Protein AF-A0AAW9RLL7-F1 (afdb_monomer_lite)

Structure (mmCIF, N/CA/C/O backbone):
data_AF-A0AAW9RLL7-F1
#
_entry.id   AF-A0AAW9RLL7-F1
#
loop_
_atom_site.group_PDB
_atom_site.id
_atom_site.type_symbol
_atom_site.label_atom_id
_atom_site.label_alt_id
_atom_site.label_comp_id
_atom_site.label_asym_id
_atom_site.label_entity_id
_atom_site.label_seq_id
_atom_site.pdbx_PDB_ins_code
_atom_site.Cartn_x
_atom_site.Cartn_y
_atom_site.Cartn_z
_atom_site.occupancy
_atom_site.B_iso_or_equiv
_atom_site.auth_seq_id
_atom_site.auth_comp_id
_atom_site.auth_asym_id
_atom_site.auth_atom_id
_atom_site.pdbx_PDB_model_num
ATOM 1 N N . MET A 1 1 ? 0.316 4.842 -58.090 1.00 44.75 1 MET A N 1
ATOM 2 C CA . MET A 1 1 ? -0.040 5.261 -56.720 1.00 44.75 1 MET A CA 1
ATOM 3 C C . MET A 1 1 ? 1.268 5.370 -55.955 1.00 44.75 1 MET A C 1
ATOM 5 O O . MET A 1 1 ? 1.924 4.349 -55.851 1.00 44.75 1 MET A O 1
ATOM 9 N N . ILE A 1 2 ? 1.646 6.600 -55.587 1.00 53.78 2 ILE A N 1
ATOM 10 C CA . ILE A 1 2 ? 2.695 7.069 -54.650 1.00 53.78 2 ILE A CA 1
ATOM 11 C C . ILE A 1 2 ? 3.965 6.189 -54.542 1.00 53.78 2 ILE A C 1
ATOM 13 O O . ILE A 1 2 ? 3.898 5.095 -53.998 1.00 53.78 2 ILE A O 1
ATOM 17 N N . ASP A 1 3 ? 5.131 6.504 -55.116 1.00 42.38 3 ASP A N 1
ATOM 18 C CA . ASP A 1 3 ? 6.017 7.695 -55.096 1.00 42.38 3 ASP A CA 1
ATOM 19 C C . ASP A 1 3 ? 7.014 7.806 -53.909 1.00 42.38 3 ASP A C 1
ATOM 21 O O . ASP A 1 3 ? 6.637 8.099 -52.781 1.00 42.38 3 ASP A O 1
ATOM 25 N N . ILE A 1 4 ? 8.302 7.693 -54.295 1.00 55.22 4 ILE A N 1
ATOM 26 C CA . ILE A 1 4 ? 9.497 8.508 -53.957 1.00 55.22 4 ILE A CA 1
ATOM 27 C C . ILE A 1 4 ? 10.115 8.378 -52.552 1.00 55.22 4 ILE A C 1
ATOM 29 O O . ILE A 1 4 ? 9.479 8.596 -51.529 1.00 55.22 4 ILE A O 1
ATOM 33 N N . ARG A 1 5 ? 11.456 8.275 -52.603 1.00 48.31 5 ARG A N 1
ATOM 34 C CA . ARG A 1 5 ? 12.493 8.592 -51.594 1.00 48.31 5 ARG A CA 1
ATOM 35 C C . ARG A 1 5 ? 13.027 7.337 -50.905 1.00 48.31 5 ARG A C 1
ATOM 37 O O . ARG A 1 5 ? 12.520 6.910 -49.886 1.00 48.31 5 ARG A O 1
ATOM 44 N N . SER A 1 6 ? 13.993 6.631 -51.496 1.00 43.09 6 SER A N 1
ATOM 45 C CA . SER A 1 6 ? 15.292 7.150 -51.960 1.00 43.09 6 SER A CA 1
ATOM 46 C C . SER A 1 6 ? 15.996 7.953 -50.867 1.00 43.09 6 SER A C 1
ATOM 48 O O . SER A 1 6 ? 15.407 8.880 -50.317 1.00 43.09 6 SER A O 1
ATOM 50 N N . ALA A 1 7 ? 17.273 7.615 -50.669 1.00 43.28 7 ALA A N 1
ATOM 51 C CA . ALA A 1 7 ? 18.213 8.058 -49.639 1.00 43.28 7 ALA A CA 1
ATOM 52 C C . ALA A 1 7 ? 18.172 7.218 -48.356 1.00 43.28 7 ALA A C 1
ATOM 54 O O . ALA A 1 7 ? 17.125 7.023 -47.767 1.00 43.28 7 ALA A O 1
ATOM 55 N N . LEU A 1 8 ? 19.272 6.714 -47.818 1.00 46.75 8 LEU A N 1
ATOM 56 C CA . LEU A 1 8 ? 20.689 6.752 -48.174 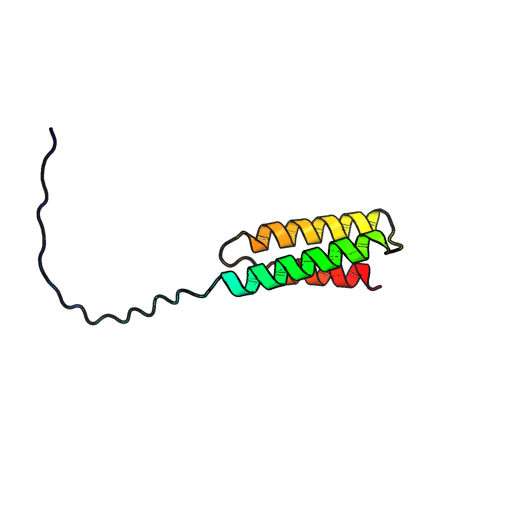1.00 46.75 8 LEU A CA 1
ATOM 57 C C . LEU A 1 8 ? 21.290 5.693 -47.214 1.00 46.75 8 LEU A C 1
ATOM 59 O O . LEU A 1 8 ? 20.862 5.578 -46.071 1.00 46.75 8 LEU A O 1
ATOM 63 N N . VAL A 1 9 ? 22.113 4.755 -47.672 1.00 46.44 9 VAL A N 1
ATOM 64 C CA . VAL A 1 9 ? 23.577 4.895 -47.630 1.00 46.44 9 VAL A CA 1
ATOM 65 C C . VAL A 1 9 ? 24.090 5.361 -46.264 1.00 46.44 9 VAL A C 1
ATOM 67 O O . VAL A 1 9 ? 23.878 6.494 -45.858 1.00 46.44 9 VAL A O 1
ATOM 70 N N . ALA A 1 10 ? 24.831 4.441 -45.646 1.00 50.72 10 ALA A N 1
ATOM 71 C CA . ALA A 1 10 ? 26.077 4.648 -44.918 1.00 50.72 10 ALA A CA 1
ATOM 72 C C . ALA A 1 10 ? 26.216 5.907 -44.053 1.00 50.72 10 ALA A C 1
ATOM 74 O O . ALA A 1 10 ? 26.339 7.019 -44.551 1.00 50.72 10 ALA A O 1
ATOM 75 N N . THR A 1 11 ? 26.395 5.683 -42.755 1.00 48.50 11 THR A N 1
ATOM 76 C CA . THR A 1 11 ? 27.543 6.155 -41.953 1.00 48.50 11 THR A CA 1
ATOM 77 C C . THR A 1 11 ? 27.293 5.631 -40.536 1.00 48.50 11 THR A C 1
ATOM 79 O O . THR A 1 11 ? 26.283 5.925 -39.918 1.00 48.50 11 THR A O 1
ATOM 82 N N . ALA A 1 12 ? 28.071 4.679 -40.022 1.00 48.25 12 ALA A N 1
ATOM 83 C CA . ALA A 1 12 ? 29.340 5.002 -39.378 1.00 48.25 12 ALA A CA 1
ATOM 84 C C . ALA A 1 12 ? 29.256 6.326 -38.595 1.00 48.25 12 ALA A C 1
ATOM 86 O O . ALA A 1 12 ? 29.982 7.267 -38.882 1.00 48.25 12 ALA A O 1
ATOM 8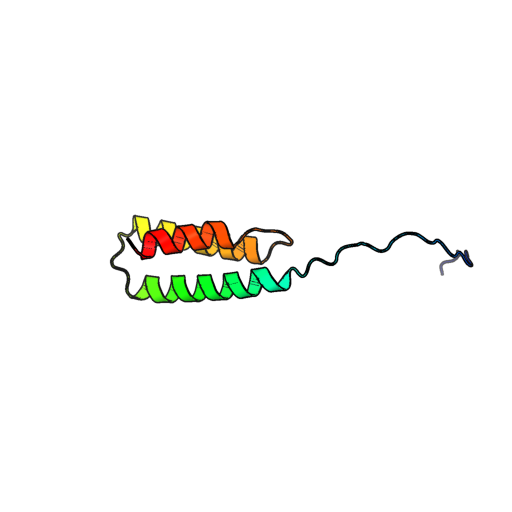7 N N . PHE A 1 13 ? 28.353 6.398 -37.619 1.00 46.12 13 PHE A N 1
ATOM 88 C CA . PHE A 1 13 ? 28.464 7.347 -36.521 1.00 46.12 13 PHE A CA 1
ATOM 89 C C . PHE A 1 13 ? 28.691 6.556 -35.239 1.00 46.12 13 PHE A C 1
ATOM 91 O O . PHE A 1 13 ? 27.773 6.023 -34.622 1.00 46.12 13 PHE A O 1
ATOM 98 N N . LEU A 1 14 ? 29.973 6.465 -34.882 1.00 50.75 14 LEU A N 1
ATOM 99 C CA . LEU A 1 14 ? 30.430 6.433 -33.500 1.00 50.75 14 LEU A CA 1
ATOM 100 C C . LEU A 1 14 ? 29.639 7.484 -32.710 1.00 50.75 14 LEU A C 1
ATOM 102 O O . LEU A 1 14 ? 29.929 8.674 -32.776 1.00 50.75 14 LEU A O 1
ATOM 106 N N . GLY A 1 15 ? 28.612 7.044 -32.003 1.00 40.28 15 GLY A N 1
ATOM 107 C CA . GLY A 1 15 ? 27.805 7.883 -31.135 1.00 40.28 15 GLY A CA 1
ATOM 108 C C . GLY A 1 15 ? 27.186 6.984 -30.089 1.00 40.28 15 GLY A C 1
ATOM 109 O O . GLY A 1 15 ? 26.253 6.253 -30.399 1.00 40.28 15 GLY A O 1
ATOM 110 N N . LEU A 1 16 ? 27.784 6.991 -28.896 1.00 47.22 16 LEU A N 1
ATOM 111 C CA . LEU A 1 16 ? 27.378 6.269 -27.692 1.00 47.22 16 LEU A CA 1
ATOM 112 C C . LEU A 1 16 ? 25.862 6.021 -27.641 1.00 47.22 16 LEU A C 1
ATOM 114 O O . LEU A 1 16 ? 25.086 6.880 -27.223 1.00 47.22 16 LEU A O 1
ATOM 118 N N . THR A 1 17 ? 25.442 4.808 -27.989 1.00 47.41 17 THR A N 1
ATOM 119 C CA . THR A 1 17 ? 24.140 4.270 -27.602 1.00 47.41 17 THR A CA 1
ATOM 120 C C . THR A 1 17 ? 24.196 3.942 -26.112 1.00 47.41 17 THR A C 1
ATOM 122 O O . THR A 1 17 ? 24.315 2.789 -25.714 1.00 47.41 17 THR A O 1
ATOM 125 N N . MET A 1 18 ? 24.150 4.973 -25.275 1.00 48.47 18 MET A N 1
ATOM 126 C CA . MET A 1 18 ? 23.752 4.865 -23.871 1.00 48.47 18 MET A CA 1
ATOM 127 C C . MET A 1 18 ? 22.344 5.449 -23.729 1.00 48.47 18 MET A C 1
ATOM 129 O O . MET A 1 18 ? 22.058 6.257 -22.855 1.00 48.47 18 MET A O 1
ATOM 133 N N . GLY A 1 19 ? 21.443 5.041 -24.627 1.00 44.03 19 GLY A N 1
ATOM 134 C CA . GLY A 1 19 ? 20.018 5.083 -24.339 1.00 44.03 19 GLY A CA 1
ATOM 135 C C . GLY A 1 19 ? 19.762 3.996 -23.310 1.00 44.03 19 GLY A C 1
ATOM 136 O O . GLY A 1 19 ? 19.561 2.841 -23.675 1.00 44.03 19 GLY A O 1
ATOM 137 N N . ALA A 1 20 ? 19.891 4.355 -22.035 1.00 49.00 20 ALA A N 1
ATOM 138 C CA . ALA A 1 20 ? 19.556 3.498 -20.917 1.00 49.00 20 ALA A CA 1
ATOM 139 C C . ALA A 1 20 ? 18.100 3.046 -21.077 1.00 49.00 20 ALA A C 1
ATOM 141 O O . ALA A 1 20 ? 17.164 3.781 -20.773 1.00 49.00 20 ALA A O 1
ATOM 142 N N . VAL A 1 21 ? 17.911 1.825 -21.570 1.00 47.59 21 VAL A N 1
ATOM 143 C CA . VAL A 1 21 ? 16.691 1.062 -21.334 1.00 47.59 21 VAL A CA 1
ATOM 144 C C . VAL A 1 21 ? 16.708 0.696 -19.854 1.00 47.59 21 VAL A C 1
ATOM 146 O O . VAL A 1 21 ? 17.170 -0.368 -19.457 1.00 47.59 21 VAL A O 1
ATOM 149 N N . VAL A 1 22 ? 16.318 1.650 -19.006 1.00 52.22 22 VAL A N 1
ATOM 150 C CA . VAL A 1 22 ? 16.125 1.388 -17.581 1.00 52.22 22 VAL A CA 1
ATOM 151 C C . VAL A 1 22 ? 14.993 0.361 -17.497 1.00 52.22 22 VAL A C 1
ATOM 153 O O . VAL A 1 22 ? 13.923 0.611 -18.060 1.00 52.22 22 VAL A O 1
ATOM 156 N N . PRO A 1 23 ? 15.209 -0.815 -16.887 1.00 44.41 23 PRO A N 1
ATOM 157 C CA . PRO A 1 23 ? 14.183 -1.840 -16.823 1.00 44.41 23 PRO A CA 1
ATOM 158 C C . PRO A 1 23 ? 13.060 -1.339 -15.913 1.00 44.41 23 PRO A C 1
ATOM 160 O O . PRO A 1 23 ? 13.170 -1.378 -14.692 1.00 44.41 23 PRO A O 1
ATOM 163 N N . ALA A 1 24 ? 11.967 -0.864 -16.513 1.00 51.94 24 ALA A N 1
ATOM 164 C CA . ALA A 1 24 ? 10.747 -0.492 -15.797 1.00 51.94 24 ALA 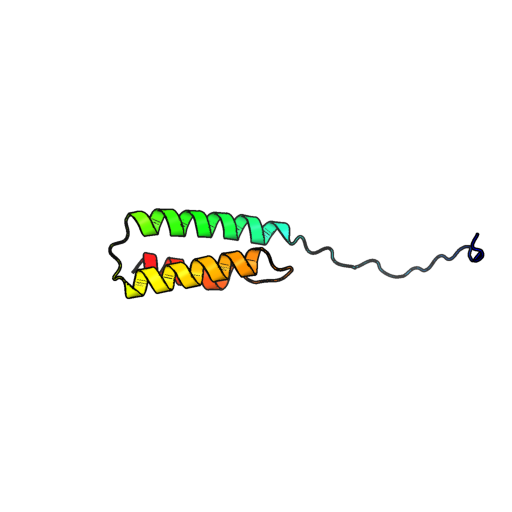A CA 1
ATOM 165 C C . ALA A 1 24 ? 10.122 -1.684 -15.039 1.00 51.94 24 ALA A C 1
ATOM 167 O O . ALA A 1 24 ? 9.318 -1.489 -14.139 1.00 51.94 24 ALA A O 1
ATOM 168 N N . SER A 1 25 ? 10.522 -2.914 -15.371 1.00 51.81 25 SER A N 1
ATOM 169 C CA . SER A 1 25 ? 9.933 -4.160 -14.881 1.00 51.81 25 SER A CA 1
ATOM 170 C C . SER A 1 25 ? 10.228 -4.494 -13.415 1.00 51.81 25 SER A C 1
ATOM 172 O O . SER A 1 25 ? 9.437 -5.199 -12.805 1.00 51.81 25 SER A O 1
ATOM 174 N N . ALA A 1 26 ? 11.325 -4.000 -12.829 1.00 57.16 26 ALA A N 1
ATOM 175 C CA . ALA A 1 26 ? 11.670 -4.344 -11.443 1.00 57.16 26 ALA A CA 1
ATOM 176 C C . ALA A 1 26 ? 10.783 -3.629 -10.407 1.00 57.16 26 ALA A C 1
ATOM 178 O O . ALA A 1 26 ? 10.490 -4.196 -9.363 1.00 57.16 26 ALA A O 1
ATOM 179 N N . GLN A 1 27 ? 10.337 -2.402 -10.699 1.00 61.81 27 GLN A N 1
ATOM 180 C CA . GLN A 1 27 ? 9.481 -1.643 -9.777 1.00 61.81 27 GLN A CA 1
ATOM 181 C C . GLN A 1 27 ? 8.028 -2.128 -9.819 1.00 61.81 27 GLN A C 1
ATOM 183 O O . GLN A 1 27 ? 7.351 -2.131 -8.799 1.00 61.81 27 GLN A O 1
ATOM 188 N N . THR A 1 28 ? 7.553 -2.586 -10.980 1.00 66.12 28 THR A N 1
ATOM 189 C CA . THR A 1 28 ? 6.181 -3.090 -11.122 1.00 66.12 28 THR A CA 1
ATOM 190 C C . THR A 1 28 ? 5.952 -4.361 -10.296 1.00 66.12 28 THR A C 1
ATOM 192 O O . THR A 1 28 ? 4.941 -4.459 -9.610 1.00 66.12 28 THR A O 1
ATOM 195 N N . GLU A 1 29 ? 6.914 -5.292 -10.291 1.00 69.75 29 GLU A N 1
ATOM 196 C CA . GLU A 1 29 ? 6.813 -6.564 -9.553 1.00 69.75 29 GLU A CA 1
ATOM 197 C C . GLU A 1 29 ? 6.806 -6.363 -8.021 1.00 69.75 29 GLU A C 1
ATOM 199 O O . GLU A 1 29 ? 6.089 -7.053 -7.287 1.00 69.75 29 GLU A O 1
ATOM 204 N N . ASP A 1 30 ? 7.546 -5.361 -7.535 1.00 82.12 30 ASP A N 1
ATOM 205 C CA . ASP A 1 30 ? 7.562 -4.970 -6.120 1.00 82.12 30 ASP A CA 1
ATOM 206 C C . ASP A 1 30 ? 6.222 -4.333 -5.706 1.00 82.12 30 ASP A C 1
ATOM 208 O O . ASP A 1 30 ? 5.628 -4.692 -4.687 1.00 82.12 30 ASP A O 1
ATOM 212 N N . CYS A 1 31 ? 5.666 -3.474 -6.563 1.00 87.12 31 CYS A N 1
ATOM 213 C CA . CYS A 1 31 ? 4.387 -2.820 -6.309 1.00 87.12 31 CYS A CA 1
ATOM 214 C C . CYS A 1 31 ? 3.203 -3.789 -6.323 1.00 87.12 31 CYS A C 1
ATOM 216 O O . CYS A 1 31 ? 2.361 -3.713 -5.427 1.00 87.12 31 CYS A O 1
ATOM 218 N N . ASP A 1 32 ? 3.157 -4.745 -7.254 1.00 88.94 32 ASP A N 1
ATOM 219 C CA . ASP A 1 32 ? 2.149 -5.815 -7.239 1.00 88.94 32 ASP A CA 1
ATOM 220 C C . ASP A 1 32 ? 2.213 -6.630 -5.935 1.00 88.94 32 ASP A C 1
ATOM 222 O O . ASP A 1 32 ? 1.183 -6.953 -5.332 1.00 88.94 32 ASP A O 1
ATOM 226 N N . THR A 1 33 ? 3.426 -6.898 -5.442 1.00 92.00 33 THR A N 1
ATOM 227 C CA . THR A 1 33 ? 3.640 -7.598 -4.169 1.00 92.00 33 THR A CA 1
ATOM 228 C C . THR A 1 33 ? 3.129 -6.782 -2.978 1.00 92.00 33 THR A C 1
ATOM 230 O O . THR A 1 33 ? 2.437 -7.322 -2.108 1.00 92.00 33 THR A O 1
ATOM 233 N N . MET A 1 34 ? 3.409 -5.477 -2.937 1.00 92.88 34 MET A N 1
ATOM 234 C CA . MET A 1 34 ? 2.907 -4.573 -1.894 1.00 92.88 34 MET A CA 1
ATOM 235 C C . MET A 1 34 ? 1.378 -4.447 -1.926 1.00 92.88 34 MET A C 1
ATOM 237 O O . MET A 1 34 ? 0.738 -4.509 -0.876 1.00 92.88 34 MET A O 1
ATOM 241 N N . ILE A 1 35 ? 0.769 -4.337 -3.111 1.00 93.44 35 ILE A N 1
ATOM 242 C CA . ILE A 1 35 ? -0.694 -4.311 -3.283 1.00 93.44 35 ILE A CA 1
ATOM 243 C C . ILE A 1 35 ? -1.323 -5.600 -2.746 1.00 93.44 35 ILE A C 1
ATOM 245 O O . ILE A 1 35 ? -2.346 -5.554 -2.057 1.00 93.44 35 ILE A O 1
ATOM 249 N N . GLY A 1 36 ? -0.706 -6.752 -3.023 1.00 93.69 36 GLY A N 1
ATOM 250 C CA . GLY A 1 36 ? -1.118 -8.037 -2.461 1.00 93.69 36 GLY A CA 1
ATOM 251 C C . GLY A 1 36 ? -1.131 -8.021 -0.931 1.00 93.69 36 GLY A C 1
ATOM 252 O O . GLY A 1 36 ? -2.137 -8.385 -0.323 1.00 93.69 36 GLY A O 1
ATOM 253 N N . GLN A 1 37 ? -0.057 -7.527 -0.309 1.00 93.81 37 GLN A N 1
ATOM 254 C CA . GLN A 1 37 ? 0.039 -7.409 1.152 1.00 93.81 37 GLN A CA 1
ATOM 255 C C . GLN A 1 37 ? -1.020 -6.466 1.736 1.00 93.81 37 GLN A C 1
ATOM 257 O O . GLN A 1 37 ? -1.681 -6.824 2.709 1.00 93.81 37 GLN A O 1
ATOM 262 N N . ILE A 1 38 ? -1.233 -5.299 1.121 1.00 94.38 38 ILE A N 1
ATOM 263 C CA . ILE A 1 38 ? -2.266 -4.331 1.527 1.00 94.38 38 ILE A CA 1
ATOM 264 C C . ILE A 1 38 ? -3.654 -4.979 1.505 1.00 94.38 38 ILE A C 1
ATOM 266 O O . ILE A 1 38 ? -4.415 -4.842 2.460 1.00 94.38 38 ILE A O 1
ATOM 270 N N . ASN A 1 39 ? -3.982 -5.718 0.441 1.00 93.81 39 ASN A N 1
ATOM 271 C CA . ASN A 1 39 ? -5.279 -6.383 0.310 1.00 93.81 39 ASN A CA 1
ATOM 272 C C . ASN A 1 39 ? -5.481 -7.506 1.336 1.00 93.81 39 ASN A C 1
ATOM 274 O O . ASN A 1 39 ? -6.607 -7.704 1.789 1.00 93.81 39 ASN A O 1
ATOM 278 N N . GLU A 1 40 ? -4.430 -8.240 1.706 1.00 93.94 40 GLU A N 1
ATOM 279 C CA . GLU A 1 40 ? -4.517 -9.241 2.776 1.00 93.94 40 GLU A CA 1
ATOM 280 C C . GLU A 1 40 ? -4.702 -8.581 4.146 1.00 93.94 40 GLU A C 1
ATOM 282 O O . GLU A 1 40 ? -5.612 -8.958 4.883 1.00 93.94 40 GLU A O 1
ATOM 287 N N . LEU A 1 41 ? -3.918 -7.546 4.459 1.00 93.31 41 LEU A N 1
ATOM 288 C CA . LEU A 1 41 ? -4.030 -6.814 5.724 1.00 93.31 41 LEU A CA 1
ATOM 289 C C . LEU A 1 41 ? -5.400 -6.144 5.874 1.00 93.31 41 LEU A C 1
ATOM 291 O O . LEU A 1 41 ? -6.005 -6.229 6.938 1.00 93.31 41 LEU A O 1
ATOM 295 N N . LEU A 1 42 ? -5.949 -5.560 4.804 1.00 91.56 42 LEU A N 1
ATOM 296 C CA . LEU A 1 42 ? -7.283 -4.945 4.802 1.00 91.56 42 LEU A CA 1
ATOM 297 C C . LEU A 1 42 ? -8.412 -5.906 5.205 1.00 91.56 42 LEU A C 1
ATOM 299 O O . LEU A 1 42 ? -9.444 -5.451 5.701 1.00 91.56 42 LEU A O 1
ATOM 303 N N . LYS A 1 43 ? -8.250 -7.220 4.995 1.00 90.62 43 LYS A N 1
ATOM 304 C CA . LYS A 1 43 ? -9.258 -8.222 5.386 1.00 90.62 43 LYS A CA 1
ATOM 305 C C . LYS A 1 43 ? -9.327 -8.421 6.896 1.00 90.62 43 LYS A C 1
ATOM 307 O O . LYS A 1 43 ? -10.380 -8.807 7.399 1.00 90.62 43 LYS A O 1
ATOM 312 N N . THR A 1 44 ? -8.217 -8.206 7.596 1.00 90.81 44 THR A N 1
ATOM 313 C CA . THR A 1 44 ? -8.083 -8.486 9.031 1.00 90.81 44 THR A CA 1
ATOM 314 C C . THR A 1 44 ? -7.904 -7.234 9.880 1.00 90.81 44 THR A C 1
ATOM 316 O O . THR A 1 44 ? -8.079 -7.314 11.090 1.00 90.81 44 THR A O 1
ATOM 319 N N . ALA A 1 45 ? -7.543 -6.100 9.279 1.00 89.62 45 ALA A N 1
ATOM 320 C CA . ALA A 1 45 ? -7.264 -4.868 10.001 1.00 89.62 45 ALA A CA 1
ATOM 321 C C . ALA A 1 45 ? -8.545 -4.249 10.586 1.00 89.62 45 ALA A C 1
ATOM 323 O O . ALA A 1 45 ? -9.540 -4.025 9.882 1.00 89.62 45 ALA A O 1
ATOM 324 N N . GLU A 1 46 ? -8.500 -3.932 11.880 1.00 91.06 46 GLU A N 1
ATOM 325 C CA . GLU A 1 46 ? -9.534 -3.172 12.584 1.00 91.06 46 GLU A CA 1
ATOM 326 C C . GLU A 1 46 ? -9.333 -1.672 12.345 1.00 91.06 46 GLU A C 1
ATOM 328 O O . GLU A 1 46 ? -8.892 -0.928 13.211 1.00 91.06 46 GLU A O 1
ATOM 333 N N . LEU A 1 47 ? -9.645 -1.241 11.127 1.00 90.81 47 LEU A N 1
ATOM 334 C CA . LEU A 1 47 ? -9.592 0.160 10.719 1.00 90.81 47 LEU A CA 1
ATOM 335 C C . LEU A 1 47 ? -10.970 0.816 10.806 1.00 90.81 47 LEU A C 1
ATOM 337 O O . LEU A 1 47 ? -11.994 0.180 10.520 1.00 90.81 47 LEU A O 1
ATOM 341 N N . THR A 1 48 ? -10.987 2.111 11.107 1.00 94.38 48 THR A N 1
ATOM 342 C CA . THR A 1 48 ? -12.165 2.961 10.904 1.00 94.38 48 THR A CA 1
ATOM 343 C C . THR A 1 48 ? -12.515 3.064 9.417 1.00 94.38 48 THR A C 1
ATOM 345 O O . THR A 1 48 ? -11.677 2.837 8.540 1.00 94.38 48 THR A O 1
ATOM 348 N N . ASP A 1 49 ? -13.756 3.449 9.106 1.00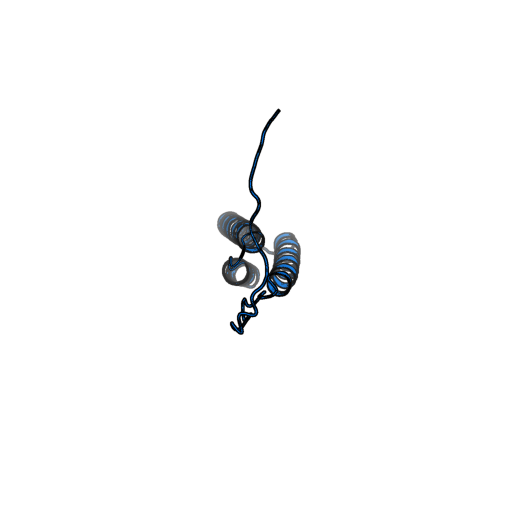 93.06 49 ASP A N 1
ATOM 349 C CA . ASP A 1 49 ? -14.185 3.649 7.713 1.00 93.06 49 ASP A CA 1
ATOM 350 C C . ASP A 1 49 ? -13.309 4.687 6.987 1.00 93.06 49 ASP A C 1
ATOM 352 O O . ASP A 1 49 ? -12.977 4.510 5.816 1.00 93.06 49 ASP A O 1
ATOM 356 N N . GLN A 1 50 ? -12.863 5.725 7.705 1.00 93.81 50 GLN A N 1
ATOM 357 C CA . GLN A 1 50 ? -11.975 6.758 7.173 1.00 93.81 50 GLN A CA 1
ATOM 358 C C . GLN A 1 50 ? -10.582 6.207 6.830 1.00 93.81 50 GLN A C 1
ATOM 360 O O . GLN A 1 50 ? -10.052 6.505 5.761 1.00 93.81 50 GLN A O 1
ATOM 365 N N . GLU A 1 51 ? -9.989 5.395 7.706 1.00 93.56 51 GLU A N 1
ATOM 366 C CA . GLU A 1 51 ? -8.678 4.782 7.454 1.00 93.56 51 GLU A CA 1
ATOM 367 C C . GLU A 1 51 ? -8.747 3.764 6.317 1.00 93.56 51 GLU A C 1
ATOM 369 O O . GLU A 1 51 ? -7.860 3.737 5.467 1.00 93.56 51 GLU A O 1
ATOM 374 N N . LYS A 1 52 ? -9.823 2.968 6.238 1.00 93.12 52 LYS A N 1
ATOM 375 C CA . LYS A 1 52 ? -10.039 2.060 5.101 1.00 93.12 52 LYS A CA 1
ATOM 376 C C . LYS A 1 52 ? -10.102 2.815 3.787 1.00 93.12 52 LYS A C 1
ATOM 378 O O . LYS A 1 52 ? -9.456 2.405 2.827 1.00 93.12 52 LYS A O 1
ATOM 383 N N . GLU A 1 53 ? -10.862 3.904 3.734 1.00 95.69 53 GLU A N 1
ATOM 384 C CA . GLU A 1 53 ? -10.951 4.723 2.528 1.00 95.69 53 GLU A CA 1
ATOM 385 C C . GLU A 1 53 ? -9.592 5.321 2.150 1.00 95.69 53 GLU A C 1
ATOM 387 O O . GLU A 1 53 ? -9.199 5.256 0.986 1.00 95.69 53 GLU A O 1
ATOM 392 N N . GLN A 1 54 ? -8.824 5.805 3.127 1.00 95.75 54 GLN A N 1
ATOM 393 C CA . GLN A 1 54 ? -7.476 6.314 2.885 1.00 95.75 54 GLN A CA 1
ATOM 394 C C . GLN A 1 54 ? -6.538 5.230 2.332 1.00 95.75 54 GLN A C 1
ATOM 396 O O . GLN A 1 54 ? -5.831 5.465 1.352 1.00 95.75 54 GLN A O 1
ATOM 401 N N . VAL A 1 55 ? -6.574 4.019 2.895 1.00 95.62 55 VAL A N 1
ATOM 402 C CA . VAL A 1 55 ? -5.794 2.873 2.403 1.00 95.62 55 VAL A CA 1
ATOM 403 C C . VAL A 1 55 ? -6.211 2.488 0.981 1.00 95.62 55 VAL A C 1
ATOM 405 O O . VAL A 1 55 ? -5.343 2.224 0.149 1.00 95.62 55 VAL A O 1
ATOM 408 N N . TYR A 1 56 ? -7.510 2.489 0.662 1.00 95.31 56 TYR A N 1
ATOM 409 C CA . TYR A 1 56 ? -7.982 2.219 -0.700 1.00 95.31 56 TYR A CA 1
ATOM 410 C C . TYR A 1 56 ? -7.491 3.267 -1.700 1.00 95.31 56 TYR A C 1
ATOM 412 O O . TYR A 1 56 ? -6.999 2.897 -2.764 1.00 95.31 56 TYR A O 1
ATOM 420 N N . GLN A 1 57 ? -7.558 4.554 -1.351 1.00 96.75 57 GLN A N 1
ATOM 421 C CA . GLN A 1 57 ? -7.069 5.636 -2.210 1.00 96.75 57 GLN A CA 1
ATOM 422 C C . GLN A 1 57 ? -5.567 5.511 -2.486 1.00 96.75 57 GLN A C 1
ATOM 424 O O . GLN A 1 57 ? -5.144 5.606 -3.637 1.00 96.75 57 GLN A O 1
ATOM 429 N N . LEU A 1 58 ? -4.770 5.244 -1.450 1.00 96.25 58 LEU A N 1
ATOM 430 C CA . LEU A 1 58 ? -3.322 5.069 -1.567 1.00 96.25 58 LEU A CA 1
ATOM 431 C C . LEU A 1 58 ? -2.955 3.828 -2.389 1.00 96.25 58 LEU A C 1
ATOM 433 O O . LEU A 1 58 ? -2.077 3.886 -3.251 1.00 96.25 58 LEU A O 1
ATOM 437 N N . ARG A 1 59 ? -3.666 2.713 -2.188 1.00 94.88 59 ARG A N 1
ATOM 438 C CA . ARG A 1 59 ? -3.508 1.502 -3.005 1.00 94.88 59 ARG A CA 1
ATOM 439 C C . ARG A 1 59 ? -3.787 1.784 -4.478 1.00 94.88 59 ARG A C 1
ATOM 441 O O . ARG A 1 59 ? -2.988 1.409 -5.335 1.00 94.88 59 ARG A O 1
ATOM 448 N N . ASP A 1 60 ? -4.903 2.440 -4.770 1.00 94.00 60 ASP A N 1
ATOM 449 C CA . ASP A 1 60 ? -5.326 2.730 -6.141 1.00 94.00 60 ASP A CA 1
ATOM 450 C C . ASP A 1 60 ? -4.372 3.729 -6.818 1.00 94.00 60 ASP A C 1
ATOM 452 O O . ASP A 1 60 ? -4.054 3.583 -8.001 1.00 94.00 60 ASP A O 1
ATOM 456 N N . GLN A 1 61 ? -3.838 4.694 -6.062 1.00 93.88 61 GLN A N 1
ATOM 457 C CA . GLN A 1 61 ? -2.788 5.596 -6.531 1.00 93.88 61 GLN A CA 1
ATOM 458 C C . GLN A 1 61 ? -1.496 4.836 -6.853 1.00 93.88 61 GLN A C 1
ATOM 460 O O . GLN A 1 61 ? -0.931 5.026 -7.929 1.00 93.88 61 GLN A O 1
ATOM 465 N N . GLY A 1 62 ? -1.059 3.929 -5.976 1.00 91.00 62 GLY A N 1
ATOM 466 C CA . GLY A 1 62 ? 0.101 3.073 -6.222 1.00 91.00 62 GLY A CA 1
ATOM 467 C C . GLY A 1 62 ? -0.063 2.183 -7.451 1.00 91.00 62 GLY A C 1
ATOM 468 O O . GLY A 1 62 ? 0.843 2.091 -8.273 1.00 91.00 62 GLY A O 1
ATOM 469 N N . MET A 1 63 ? -1.245 1.599 -7.648 1.00 90.56 63 MET A N 1
ATOM 470 C CA . MET A 1 63 ? -1.572 0.867 -8.875 1.00 90.56 63 MET A CA 1
ATOM 471 C C . MET A 1 63 ? -1.462 1.753 -10.119 1.00 90.56 63 MET A C 1
ATOM 473 O O . MET A 1 63 ? -0.855 1.356 -11.113 1.00 90.56 63 MET A O 1
ATOM 477 N N . ALA A 1 64 ? -2.033 2.959 -10.075 1.00 91.12 64 ALA A N 1
ATOM 478 C CA . ALA A 1 64 ? -1.985 3.887 -11.198 1.00 91.12 64 ALA A CA 1
ATOM 479 C C . ALA A 1 64 ? -0.539 4.277 -11.545 1.00 91.12 64 ALA A C 1
ATOM 481 O O . ALA A 1 64 ? -0.151 4.200 -12.712 1.00 91.12 64 ALA A O 1
ATOM 482 N N . GLU A 1 65 ? 0.279 4.621 -10.550 1.00 88.56 65 GLU A N 1
ATOM 483 C CA . GLU A 1 65 ? 1.692 4.964 -10.745 1.00 88.56 65 GLU A CA 1
ATOM 484 C C . GLU A 1 65 ? 2.526 3.771 -11.234 1.00 88.56 65 GLU A C 1
ATOM 486 O O . GLU A 1 65 ? 3.385 3.945 -12.095 1.00 88.56 65 GLU A O 1
ATOM 491 N N . GLY A 1 66 ? 2.218 2.547 -10.793 1.00 85.06 66 GLY A N 1
ATOM 492 C CA . GLY A 1 66 ? 2.934 1.333 -11.208 1.00 85.06 66 GLY A CA 1
ATOM 493 C C . GLY A 1 66 ? 2.744 0.988 -12.686 1.00 85.06 66 GLY A C 1
ATOM 494 O O . GLY A 1 66 ? 3.599 0.343 -13.295 1.00 85.06 66 GLY A O 1
ATOM 495 N N . THR A 1 67 ? 1.650 1.465 -13.289 1.00 84.50 67 THR A N 1
ATOM 496 C CA . THR A 1 67 ? 1.385 1.342 -14.733 1.00 84.50 67 THR A CA 1
ATOM 497 C C . THR A 1 67 ? 1.983 2.478 -15.566 1.00 84.50 67 THR A C 1
ATOM 4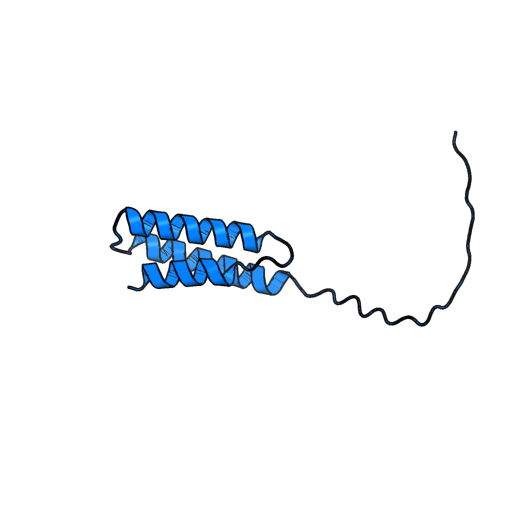99 O O . THR A 1 67 ? 2.057 2.374 -16.794 1.00 84.50 67 THR A O 1
ATOM 502 N N . ARG A 1 68 ? 2.421 3.574 -14.932 1.00 84.25 68 ARG A N 1
ATOM 503 C CA . ARG A 1 68 ? 3.039 4.716 -15.615 1.00 84.25 68 ARG A CA 1
ATOM 504 C C . ARG A 1 68 ? 4.535 4.476 -15.785 1.00 84.25 68 ARG A C 1
ATOM 506 O O . ARG A 1 68 ? 5.244 4.119 -14.851 1.00 84.25 68 ARG A O 1
ATOM 513 N N . ALA A 1 69 ? 5.051 4.743 -16.983 1.00 77.06 69 ALA A N 1
ATOM 514 C CA . ALA A 1 69 ? 6.489 4.695 -17.232 1.00 77.06 69 ALA A CA 1
ATOM 515 C C . ALA A 1 69 ? 7.216 5.745 -16.369 1.00 77.06 69 ALA A C 1
ATOM 517 O O . ALA A 1 69 ? 7.069 6.946 -16.597 1.00 77.06 69 ALA A O 1
ATOM 518 N N . GLY A 1 70 ? 7.989 5.279 -15.384 1.00 78.75 70 GLY A N 1
ATOM 519 C CA . GLY A 1 70 ? 8.686 6.134 -14.418 1.00 78.75 70 GLY A CA 1
ATOM 520 C C . GLY A 1 70 ? 7.810 6.669 -13.278 1.00 78.75 70 GLY A C 1
ATOM 521 O O . GLY A 1 70 ? 8.252 7.586 -12.591 1.00 78.75 70 GLY A O 1
ATOM 522 N N . GLY A 1 71 ? 6.594 6.142 -13.094 1.00 82.56 71 GLY A N 1
ATOM 523 C CA . GLY A 1 71 ? 5.781 6.418 -11.909 1.00 82.56 71 GLY A CA 1
ATOM 524 C C . GLY A 1 71 ? 6.347 5.727 -10.668 1.00 82.56 71 GLY A C 1
ATOM 525 O O . GLY A 1 71 ? 6.971 4.668 -10.766 1.00 82.56 71 GLY A O 1
ATOM 526 N N . ASP A 1 72 ? 6.147 6.349 -9.508 1.00 87.81 72 ASP A N 1
ATOM 527 C CA . ASP A 1 72 ? 6.528 5.787 -8.212 1.00 87.81 72 ASP A CA 1
ATOM 528 C C . ASP A 1 72 ? 5.295 5.209 -7.520 1.00 87.81 72 ASP A C 1
ATOM 530 O O . ASP A 1 72 ? 4.477 5.925 -6.942 1.00 87.81 72 ASP A O 1
ATOM 534 N N . CYS A 1 73 ? 5.163 3.892 -7.603 1.00 90.19 73 CYS A N 1
ATOM 535 C CA . CYS A 1 73 ? 4.118 3.160 -6.908 1.00 90.19 73 CYS A CA 1
ATOM 536 C C . CYS A 1 73 ? 4.494 2.812 -5.469 1.00 90.19 73 CYS A C 1
ATOM 538 O O . CYS A 1 73 ? 3.604 2.581 -4.656 1.00 90.19 73 CYS A O 1
ATOM 540 N N . THR A 1 74 ? 5.778 2.811 -5.117 1.00 91.75 74 THR A N 1
ATOM 541 C CA . THR A 1 74 ? 6.241 2.377 -3.799 1.00 91.75 74 THR A CA 1
ATOM 542 C C . THR A 1 74 ? 5.831 3.369 -2.718 1.00 91.75 74 THR A C 1
ATOM 544 O O . THR A 1 74 ? 5.303 2.941 -1.695 1.00 91.75 74 THR A O 1
ATOM 547 N N . SER A 1 75 ? 5.994 4.677 -2.942 1.00 93.12 75 SER A N 1
ATOM 548 C CA . SER A 1 75 ? 5.638 5.706 -1.948 1.00 93.12 75 SER A CA 1
ATOM 549 C C . SER A 1 75 ? 4.187 5.612 -1.442 1.00 93.12 75 SER A C 1
ATOM 551 O O . SER A 1 75 ? 4.002 5.424 -0.236 1.00 93.12 75 SER A O 1
ATOM 553 N N . PRO A 1 76 ? 3.144 5.673 -2.299 1.00 94.38 76 PRO A N 1
ATOM 554 C CA . PRO A 1 76 ? 1.760 5.593 -1.825 1.00 94.38 76 PRO A CA 1
ATOM 555 C C . PRO A 1 76 ? 1.423 4.224 -1.208 1.00 94.38 76 PRO A C 1
ATOM 557 O O . PRO A 1 76 ? 0.716 4.156 -0.203 1.00 94.38 76 PRO A O 1
ATOM 560 N N . LEU A 1 77 ? 1.966 3.122 -1.740 1.00 94.25 77 LEU A N 1
ATOM 561 C CA . LEU A 1 77 ? 1.740 1.783 -1.177 1.00 94.25 77 LEU A CA 1
ATOM 562 C C . LEU A 1 77 ? 2.391 1.622 0.202 1.00 94.25 77 LEU A C 1
ATOM 564 O O . LEU A 1 77 ? 1.847 0.952 1.078 1.00 94.25 77 LEU A O 1
ATOM 568 N N . GLN A 1 78 ? 3.541 2.250 0.425 1.00 94.25 78 GLN A N 1
ATOM 569 C CA . GLN A 1 78 ? 4.221 2.224 1.714 1.00 94.25 78 GLN A CA 1
ATOM 570 C C . GLN A 1 78 ? 3.461 3.045 2.760 1.00 94.25 78 GLN A C 1
ATOM 572 O O . GLN A 1 78 ? 3.368 2.627 3.912 1.00 94.25 78 GLN A O 1
ATOM 577 N N . GLU A 1 79 ? 2.851 4.156 2.352 1.00 95.12 79 GLU A N 1
ATOM 578 C CA . GLU A 1 79 ? 1.958 4.955 3.196 1.00 95.12 79 GLU A CA 1
ATOM 579 C C . GLU A 1 79 ? 0.690 4.163 3.577 1.00 95.12 79 GLU A C 1
ATOM 581 O O . GLU A 1 79 ? 0.295 4.139 4.743 1.00 95.12 79 GLU A O 1
ATOM 586 N N . ALA A 1 80 ? 0.114 3.403 2.636 1.00 94.75 80 ALA A N 1
ATOM 587 C CA . ALA A 1 80 ? -1.015 2.506 2.903 1.00 94.75 80 ALA A CA 1
ATOM 588 C C . ALA A 1 80 ? -0.662 1.409 3.923 1.00 94.75 80 ALA A C 1
ATOM 590 O O . ALA A 1 80 ? -1.439 1.124 4.837 1.00 94.75 80 ALA A O 1
ATOM 591 N N . LEU A 1 81 ? 0.520 0.800 3.783 1.00 93.12 81 LEU A N 1
ATOM 592 C CA . LEU A 1 81 ? 1.016 -0.213 4.716 1.00 93.12 81 LEU A CA 1
ATOM 593 C C . LEU A 1 81 ? 1.248 0.351 6.117 1.00 93.12 81 LEU A C 1
ATOM 595 O O . LEU A 1 81 ? 0.987 -0.358 7.084 1.00 93.12 81 LEU A O 1
ATOM 599 N N . GLN A 1 82 ? 1.700 1.601 6.241 1.00 93.69 82 GLN A N 1
ATOM 600 C CA . GLN A 1 82 ? 1.853 2.240 7.547 1.00 93.69 82 GLN A CA 1
ATOM 601 C C . GLN A 1 82 ? 0.512 2.354 8.262 1.00 93.69 82 GLN A C 1
ATOM 603 O O . GLN A 1 82 ? 0.444 1.958 9.416 1.00 93.69 82 GLN A O 1
ATOM 608 N N . ILE A 1 83 ? -0.552 2.795 7.577 1.00 92.56 83 ILE A N 1
ATOM 609 C CA . ILE A 1 83 ? -1.902 2.893 8.164 1.00 92.56 83 ILE A CA 1
ATOM 610 C C . ILE A 1 83 ? -2.406 1.519 8.627 1.00 92.56 83 ILE A C 1
ATOM 612 O O . ILE A 1 83 ? -2.985 1.405 9.700 1.00 92.56 83 ILE A O 1
ATOM 616 N N . LEU A 1 84 ? -2.155 0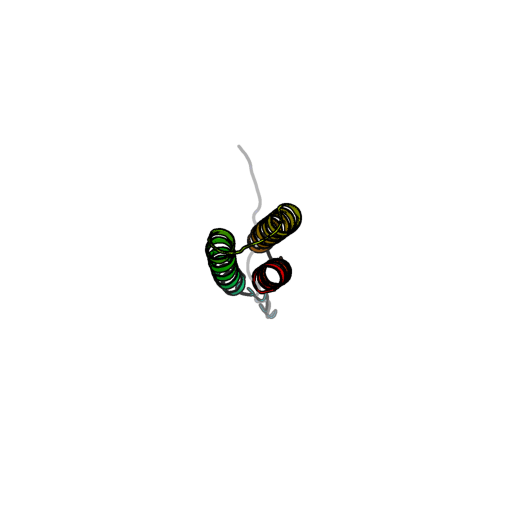.470 7.841 1.00 90.81 84 LEU A N 1
ATOM 617 C CA . LEU A 1 84 ? -2.577 -0.900 8.155 1.00 90.81 84 LEU A CA 1
ATOM 618 C C . LEU A 1 84 ? -1.812 -1.556 9.314 1.00 90.81 84 LEU A C 1
ATOM 620 O O . LEU A 1 84 ? -2.257 -2.590 9.810 1.00 90.81 84 LEU A O 1
ATOM 624 N N . GLN A 1 85 ? -0.656 -1.014 9.697 1.00 85.88 85 GLN A N 1
ATOM 625 C CA . GLN A 1 85 ? 0.221 -1.564 10.736 1.00 85.88 85 GLN A CA 1
ATOM 626 C C . GLN A 1 85 ? 0.182 -0.764 12.049 1.00 85.88 85 GLN A C 1
ATOM 628 O O . GLN A 1 85 ? 0.990 -1.046 12.937 1.00 85.88 85 GLN A O 1
ATOM 633 N N . GLN A 1 86 ? -0.705 0.232 12.157 1.00 71.25 86 GLN A N 1
ATOM 634 C CA . GLN A 1 86 ? -0.865 1.045 13.371 1.00 71.25 86 GLN A CA 1
ATOM 635 C C . GLN A 1 86 ? -1.661 0.329 14.461 1.00 71.25 86 GLN A C 1
ATOM 637 O O . GLN A 1 86 ? -2.522 -0.514 14.123 1.00 71.25 86 GLN A O 1
#

pLDDT: mean 77.14, std 20.22, range [40.28, 96.75]

Secondary structure (DSSP, 8-state):
-----------------------THHHHHHHHHHHHHHHHHHHH----HHHHHHHHHHHHHHHHHHHSTT---HHHHHHHHHHHT-

Sequence (86 aa):
MIDIRSALVATAFLGLTMGAVVPASAQTEDCDTMIGQINELLKTAELTDQEKEQVYQLRDQGMAEGTRAGGDCTSPLQEALQILQQ

Foldseek 3Di:
DDDDDDDDDDDDDPDDPPPPPPPLPVQLVVLVVLLVVLVVLLVPAPDDPVLSVLLVVLNVQLVVQSPDDPRHSPVSSVVSVVSSVD

Radius of gyration: 22.51 Å; chains: 1; bounding box: 45×18×70 Å

Organism: NCBI:txid1764581